Protein AF-A0A645IJE1-F1 (afdb_monomer)

Nearest PDB structures (foldseek):
  1ywu-assembly1_A  TM=2.546E-01  e=7.456E+00  Pseudomonas aeruginosa PAO1

Solvent-accessible surface area (backbone atoms only — not comparable to full-atom values): 4685 Å² total; per-residue (Å²): 131,82,50,69,49,76,44,68,49,96,88,68,48,78,44,63,30,38,50,76,51,73,50,78,54,97,96,40,43,35,37,36,33,20,77,45,100,85,53,88,69,69,44,58,29,36,58,43,71,49,99,80,77,44,82,41,78,42,73,58,80,50,67,73,57,41,50,56,52,50,52,53,62,76,72,107

Secondary structure (DSSP, 8-state):
--EEEEEE-TTS-EEEEEEEEEEEETTEEEEEEESSTT-S--EEEEEEE-TTS-EEEEE---HHHHHHHHHHHHH-

Organism: NCBI:txid1076179

pLDDT: mean 89.15, std 8.03, range [49.09, 95.94]

Radius of gyration: 12.69 Å; Cα contacts (8 Å, |Δi|>4): 115; chains: 1; bounding box: 26×32×34 Å

Mean predicted aligned error: 4.52 Å

InterPro domains:
  IPR009711 Uncharacterised protein family UPF0473 [PF06949] (10-73)

Foldseek 3Di:
DFDKDWDQDPVRDTQIWTWDDWDDDPNWIKTWIDSDPPDPDIFIWTWDQDPVRDTDTHGPPDPVVVVVVVVVVVVD

Structure (mmCIF, N/CA/C/O backbone):
data_AF-A0A645IJE1-F1
#
_entry.id   AF-A0A645IJE1-F1
#
loop_
_atom_site.group_PDB
_atom_site.id
_atom_site.type_symbol
_atom_site.label_atom_id
_atom_site.label_alt_id
_atom_site.label_comp_id
_atom_site.label_asym_id
_atom_site.label_entity_id
_atom_site.label_seq_id
_atom_site.pdbx_PDB_ins_code
_atom_site.Cartn_x
_atom_site.Cartn_y
_atom_site.Cartn_z
_atom_site.occupancy
_atom_site.B_iso_or_equiv
_atom_site.auth_seq_id
_atom_site.auth_comp_id
_atom_site.auth_asym_id
_atom_site.auth_atom_id
_atom_site.pdbx_PDB_model_num
ATOM 1 N N . MET A 1 1 ? -4.032 18.926 -7.834 1.00 49.09 1 MET A N 1
ATOM 2 C CA . MET A 1 1 ? -3.458 18.952 -6.479 1.00 49.09 1 MET A CA 1
ATOM 3 C C . MET A 1 1 ? -2.984 17.541 -6.300 1.00 49.09 1 MET A C 1
ATOM 5 O O . MET A 1 1 ? -3.812 16.660 -6.455 1.00 49.09 1 MET A O 1
ATOM 9 N N . GLU A 1 2 ? -1.680 17.341 -6.184 1.00 63.03 2 GLU A N 1
ATOM 10 C CA . GLU A 1 2 ? -1.162 16.054 -5.727 1.00 63.03 2 GLU A CA 1
ATOM 11 C C . GLU A 1 2 ? -1.446 16.007 -4.233 1.00 63.03 2 GLU A C 1
ATOM 13 O O . GLU A 1 2 ? -1.040 16.916 -3.495 1.00 63.03 2 GLU A O 1
ATOM 18 N N . ASP A 1 3 ? -2.251 15.035 -3.822 1.00 85.25 3 ASP A N 1
ATOM 19 C CA . ASP A 1 3 ? -2.528 14.819 -2.415 1.00 85.25 3 ASP A CA 1
ATOM 20 C C . ASP A 1 3 ? -1.302 14.132 -1.812 1.00 85.25 3 ASP A C 1
ATOM 22 O O . ASP A 1 3 ? -0.751 13.192 -2.380 1.0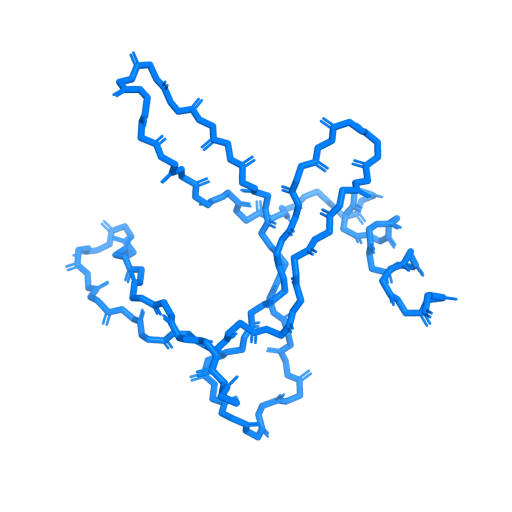0 85.25 3 ASP A O 1
ATOM 26 N N . LYS A 1 4 ? -0.816 14.659 -0.690 1.00 88.75 4 LYS A N 1
ATOM 27 C CA . LYS A 1 4 ? 0.354 14.119 0.002 1.00 88.75 4 LYS A CA 1
ATOM 28 C C . LYS A 1 4 ? -0.037 13.633 1.378 1.00 88.75 4 LYS A C 1
ATOM 30 O O . LYS A 1 4 ? -0.883 14.245 2.036 1.00 88.75 4 LYS A O 1
ATOM 35 N N . ILE A 1 5 ? 0.632 12.584 1.828 1.00 89.12 5 ILE A N 1
ATOM 36 C CA . ILE A 1 5 ? 0.470 12.025 3.163 1.00 89.12 5 ILE A CA 1
ATOM 37 C C . ILE A 1 5 ? 1.831 11.901 3.841 1.00 89.12 5 ILE A C 1
ATOM 39 O O . ILE A 1 5 ? 2.840 11.643 3.193 1.00 89.12 5 ILE A O 1
ATOM 43 N N . ILE A 1 6 ? 1.858 12.128 5.152 1.00 90.25 6 ILE A N 1
ATOM 44 C CA . ILE A 1 6 ? 3.034 11.876 5.982 1.00 90.25 6 ILE A CA 1
ATOM 45 C C . ILE A 1 6 ? 2.740 10.616 6.776 1.00 90.25 6 ILE A C 1
ATOM 47 O O . ILE A 1 6 ? 1.753 10.571 7.513 1.00 90.25 6 ILE A O 1
ATOM 51 N N . LEU A 1 7 ? 3.593 9.612 6.615 1.00 88.88 7 LEU A N 1
ATOM 52 C CA . LEU A 1 7 ? 3.525 8.366 7.362 1.00 88.88 7 LEU A CA 1
ATOM 53 C C . LEU A 1 7 ? 4.673 8.310 8.353 1.00 88.88 7 LEU A C 1
ATOM 55 O O . LEU A 1 7 ? 5.768 8.792 8.078 1.00 88.88 7 LEU A O 1
ATOM 59 N N . VAL A 1 8 ? 4.405 7.721 9.510 1.00 89.38 8 VAL A N 1
ATOM 60 C CA . VAL A 1 8 ? 5.428 7.450 10.513 1.00 89.38 8 VAL A CA 1
ATOM 61 C C . VAL A 1 8 ? 5.797 5.983 10.388 1.00 89.38 8 VAL A C 1
ATOM 63 O O . VAL A 1 8 ? 4.937 5.120 10.551 1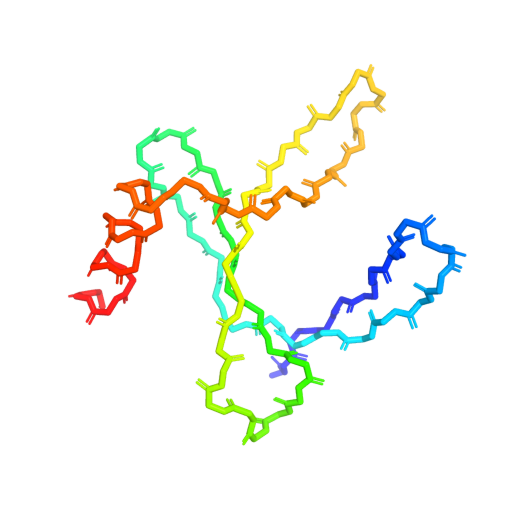.00 89.38 8 VAL A O 1
ATOM 66 N N . ASN A 1 9 ? 7.056 5.706 10.062 1.00 87.19 9 ASN A N 1
ATOM 67 C CA . ASN A 1 9 ? 7.548 4.335 9.962 1.00 87.19 9 ASN A CA 1
ATOM 68 C C . ASN A 1 9 ? 7.788 3.714 11.356 1.00 87.19 9 ASN A C 1
ATOM 70 O O . ASN A 1 9 ? 7.620 4.361 12.393 1.00 87.19 9 ASN A O 1
ATOM 74 N N . GLU A 1 10 ? 8.221 2.453 11.390 1.00 83.94 10 GLU A N 1
ATOM 75 C CA . GLU A 1 10 ? 8.480 1.721 12.640 1.00 83.94 10 GLU A CA 1
ATOM 76 C C . GLU A 1 10 ? 9.585 2.343 13.515 1.00 83.94 10 GLU A C 1
ATOM 78 O O . GLU A 1 10 ? 9.582 2.174 14.737 1.00 83.94 10 GLU A O 1
ATOM 83 N N . ASP A 1 11 ? 10.505 3.098 12.912 1.00 89.50 11 ASP A N 1
ATOM 84 C CA . ASP A 1 11 ? 11.577 3.814 13.611 1.00 89.50 11 ASP A CA 1
ATOM 85 C C . ASP A 1 11 ? 11.106 5.162 14.198 1.00 89.50 11 ASP A C 1
ATOM 87 O O . ASP A 1 11 ? 11.849 5.830 14.927 1.00 89.50 11 ASP A O 1
ATOM 91 N N . GLY A 1 12 ? 9.855 5.555 13.932 1.00 90.62 12 GLY A N 1
ATOM 92 C CA . GLY A 1 12 ? 9.284 6.832 14.353 1.00 90.62 12 GLY A CA 1
ATOM 93 C C . GLY A 1 12 ? 9.676 8.006 13.454 1.00 90.62 12 GLY A C 1
ATOM 94 O O . GLY A 1 12 ? 9.531 9.159 13.867 1.00 90.62 12 GLY A O 1
ATOM 95 N N . GLU A 1 13 ? 10.200 7.738 12.259 1.00 92.12 13 GLU A N 1
ATOM 96 C CA . GLU A 1 13 ? 10.565 8.758 11.281 1.00 92.12 13 GLU A CA 1
ATOM 97 C C . GLU A 1 13 ? 9.371 9.102 10.387 1.00 92.12 13 GLU A C 1
ATOM 99 O O . GLU A 1 13 ? 8.662 8.226 9.895 1.00 92.12 13 GLU A O 1
ATOM 104 N N . GLU A 1 14 ? 9.164 10.400 10.172 1.00 92.44 14 GLU A N 1
ATOM 105 C CA . GLU A 1 14 ? 8.164 10.917 9.242 1.00 92.44 14 GLU A CA 1
ATOM 106 C C . GLU A 1 14 ? 8.695 10.841 7.806 1.00 92.44 14 GLU A C 1
ATOM 108 O O . GLU A 1 14 ? 9.727 11.435 7.481 1.00 92.44 14 GLU A O 1
ATOM 113 N N . VAL A 1 15 ? 7.963 10.145 6.942 1.00 89.75 15 VAL A N 1
ATOM 114 C CA . VAL A 1 15 ? 8.248 10.012 5.513 1.00 89.75 15 VAL A CA 1
ATOM 115 C C . VAL A 1 15 ? 7.075 10.596 4.727 1.00 89.75 15 VAL A C 1
ATOM 117 O O . VAL A 1 15 ? 5.913 10.290 4.998 1.00 89.75 15 VAL A O 1
ATOM 120 N N . GLU A 1 16 ? 7.378 11.485 3.781 1.00 90.94 16 GLU A N 1
ATOM 121 C CA . GLU A 1 16 ? 6.388 12.110 2.899 1.00 90.94 16 GLU A CA 1
ATOM 122 C C . GLU A 1 16 ? 6.168 11.232 1.667 1.00 90.94 16 GLU A C 1
ATOM 124 O O . GLU A 1 16 ? 7.125 10.849 0.996 1.00 90.94 16 GLU A O 1
ATOM 129 N N . PHE A 1 17 ? 4.902 10.965 1.362 1.00 91.00 17 PHE A N 1
ATOM 130 C CA . PHE A 1 17 ? 4.471 10.225 0.187 1.00 91.00 17 PHE A CA 1
ATOM 131 C C . PHE A 1 17 ? 3.473 11.035 -0.633 1.00 91.00 17 PHE A C 1
ATOM 133 O O . PHE A 1 17 ? 2.685 11.829 -0.107 1.00 91.00 17 PHE A O 1
ATOM 140 N N . PHE A 1 18 ? 3.485 10.781 -1.932 1.00 90.81 18 PHE A N 1
ATOM 141 C CA . PHE A 1 18 ? 2.521 11.290 -2.893 1.00 90.81 18 PHE A CA 1
ATOM 142 C C . PHE A 1 18 ? 1.462 10.230 -3.130 1.00 90.81 18 PHE A C 1
ATOM 144 O O . PHE A 1 18 ? 1.799 9.078 -3.385 1.00 90.81 18 PHE A O 1
ATOM 151 N N . ILE A 1 19 ? 0.197 10.622 -3.032 1.00 90.88 19 ILE A N 1
ATOM 152 C CA . ILE A 1 19 ? -0.937 9.760 -3.336 1.00 90.88 19 ILE A CA 1
ATOM 153 C C . ILE A 1 19 ? -1.181 9.8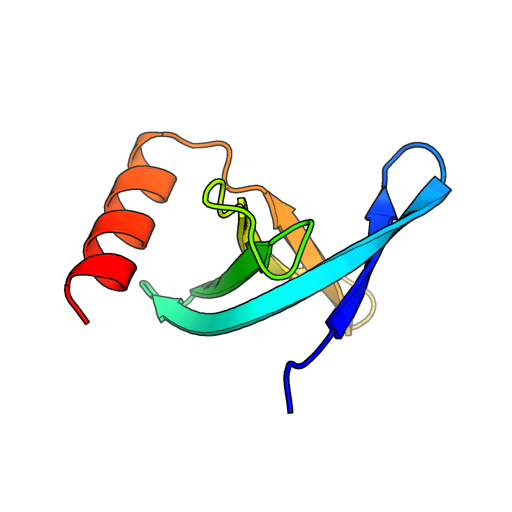24 -4.836 1.00 90.88 19 ILE A C 1
ATOM 155 O O . ILE A 1 19 ? -1.429 10.903 -5.379 1.00 90.88 19 ILE A O 1
ATOM 159 N N . ASP A 1 20 ? -1.138 8.663 -5.475 1.00 91.12 20 ASP A N 1
ATOM 160 C CA . ASP A 1 20 ? -1.525 8.514 -6.871 1.00 91.12 20 ASP A CA 1
ATOM 161 C C . ASP A 1 20 ? -3.028 8.264 -6.990 1.00 91.12 20 ASP A C 1
ATOM 163 O O . ASP A 1 20 ? -3.784 9.115 -7.463 1.00 91.12 20 ASP A O 1
ATOM 167 N N . GLU A 1 21 ? -3.472 7.126 -6.457 1.00 90.75 21 GLU A N 1
ATOM 168 C CA . GLU A 1 21 ? -4.867 6.716 -6.489 1.00 90.75 21 GLU A CA 1
ATOM 169 C C . GLU A 1 21 ? -5.238 5.876 -5.266 1.00 90.75 21 GLU A C 1
ATOM 171 O O . GLU A 1 21 ? -4.442 5.099 -4.734 1.00 90.75 21 GLU A O 1
ATOM 176 N N . GLN A 1 22 ? -6.489 6.033 -4.837 1.00 92.75 22 GLN A N 1
ATOM 177 C CA . GLN A 1 22 ? -7.139 5.209 -3.830 1.00 92.75 22 GLN A CA 1
ATOM 178 C C . GLN A 1 22 ? -8.326 4.493 -4.472 1.00 92.75 22 GLN A C 1
ATOM 180 O O . GLN A 1 22 ? -9.176 5.138 -5.091 1.00 92.75 22 GLN A O 1
ATOM 185 N N . PHE A 1 23 ? -8.423 3.178 -4.289 1.00 94.38 23 PHE A N 1
ATOM 186 C CA . PHE A 1 23 ? -9.471 2.374 -4.912 1.00 94.38 23 PHE A CA 1
ATOM 187 C C . PHE A 1 23 ? -9.905 1.193 -4.042 1.00 94.38 23 PHE A C 1
ATOM 189 O O . PHE A 1 23 ? -9.162 0.704 -3.194 1.00 94.38 23 PHE A O 1
ATOM 196 N N . GLU A 1 24 ? -11.131 0.725 -4.268 1.00 94.94 24 GLU A N 1
ATOM 197 C CA . GLU A 1 24 ? -11.674 -0.473 -3.624 1.00 94.94 24 GLU A CA 1
ATOM 198 C C . GLU A 1 24 ? -11.487 -1.698 -4.528 1.00 94.94 24 GLU A C 1
ATOM 200 O O . GLU A 1 24 ? -11.808 -1.658 -5.721 1.00 94.94 24 GLU A O 1
ATOM 205 N N . PHE A 1 25 ? -11.003 -2.800 -3.957 1.00 94.94 25 PHE A N 1
ATOM 206 C CA . PHE A 1 25 ? -10.835 -4.088 -4.630 1.00 94.94 25 PHE A CA 1
ATOM 207 C C . PHE A 1 25 ? -11.059 -5.238 -3.637 1.00 94.94 25 PHE A C 1
ATOM 209 O O . PHE A 1 25 ? -10.545 -5.201 -2.528 1.00 94.94 25 PHE A O 1
ATOM 216 N N . GLU A 1 26 ? -11.835 -6.261 -4.018 1.00 93.62 26 GLU A N 1
ATOM 217 C CA . GLU A 1 26 ? -12.151 -7.425 -3.156 1.00 93.62 26 GLU A CA 1
ATOM 218 C C . GLU A 1 26 ? -12.614 -7.049 -1.722 1.00 93.62 26 GLU A C 1
ATOM 220 O O . GLU A 1 26 ? -12.222 -7.686 -0.751 1.00 93.62 26 GLU A O 1
ATOM 225 N N . ASP A 1 27 ? -13.466 -6.020 -1.596 1.00 92.25 27 ASP A N 1
ATOM 226 C CA . ASP A 1 27 ? -13.970 -5.463 -0.321 1.00 92.25 27 ASP A CA 1
ATOM 227 C C . ASP A 1 27 ? -12.892 -4.834 0.593 1.00 92.25 27 ASP A C 1
ATOM 229 O O . ASP A 1 27 ? -13.174 -4.491 1.742 1.00 92.25 27 ASP A O 1
ATOM 233 N N . ASN A 1 28 ? -11.680 -4.627 0.076 1.00 94.44 28 ASN A N 1
ATOM 234 C CA . ASN A 1 28 ? -10.594 -3.912 0.738 1.00 94.44 28 ASN A CA 1
ATOM 235 C C . ASN A 1 28 ? -10.337 -2.563 0.054 1.00 94.44 28 ASN A C 1
ATOM 237 O O . ASN A 1 28 ? -10.567 -2.395 -1.146 1.00 94.44 28 ASN A O 1
ATOM 241 N N . LEU A 1 29 ? -9.821 -1.607 0.821 1.00 95.38 29 LEU A N 1
ATOM 242 C CA . LEU A 1 29 ? -9.442 -0.286 0.337 1.00 95.38 29 LEU A CA 1
ATOM 243 C C . LEU A 1 29 ? -7.922 -0.230 0.182 1.00 95.38 29 LEU A C 1
ATOM 245 O O . LEU A 1 29 ? -7.198 -0.515 1.132 1.00 95.38 29 LEU A O 1
ATOM 249 N N . TYR A 1 30 ? -7.443 0.139 -1.000 1.00 95.69 30 TYR A N 1
ATOM 250 C CA . TYR A 1 30 ? -6.021 0.223 -1.320 1.00 95.69 30 TYR A CA 1
ATOM 251 C C . TYR A 1 30 ? -5.634 1.640 -1.722 1.00 95.69 30 TYR A C 1
ATOM 253 O O . TYR A 1 30 ? -6.473 2.429 -2.166 1.00 95.69 30 TYR A O 1
ATOM 261 N N . VAL A 1 31 ? -4.351 1.952 -1.571 1.00 94.19 31 VAL A N 1
ATOM 262 C CA . VAL A 1 31 ? -3.750 3.204 -2.020 1.00 94.19 31 VAL A CA 1
ATOM 263 C C . VAL A 1 31 ? -2.382 2.943 -2.642 1.00 94.19 31 VAL A C 1
ATOM 265 O O . VAL A 1 31 ? -1.590 2.153 -2.121 1.00 94.19 31 VAL A O 1
ATOM 268 N N . VAL A 1 32 ? -2.124 3.616 -3.760 1.00 93.06 32 VAL A N 1
ATOM 269 C CA . VAL A 1 32 ? -0.834 3.620 -4.453 1.00 93.06 32 VAL A CA 1
ATOM 270 C C . VAL A 1 32 ? -0.099 4.908 -4.106 1.00 93.06 32 VAL A C 1
ATOM 272 O O . VAL A 1 32 ? -0.658 6.003 -4.230 1.00 93.06 32 VAL A O 1
ATOM 275 N N . LEU A 1 33 ? 1.137 4.765 -3.629 1.00 92.50 33 LEU A N 1
ATOM 276 C CA . LEU A 1 33 ? 1.963 5.855 -3.121 1.00 92.50 33 LEU A CA 1
ATOM 277 C C . LEU A 1 33 ? 3.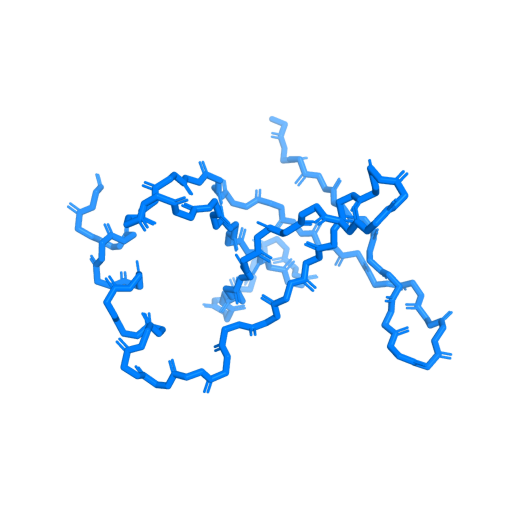325 5.913 -3.818 1.00 92.50 33 LEU A C 1
ATOM 279 O O . LEU A 1 33 ? 3.898 4.879 -4.147 1.00 92.50 33 LEU A O 1
ATOM 283 N N . TYR A 1 34 ? 3.891 7.113 -3.934 1.00 91.31 34 TYR A N 1
ATOM 284 C CA . TYR A 1 34 ? 5.269 7.334 -4.388 1.00 91.31 34 TYR A CA 1
ATOM 285 C C . TYR A 1 34 ? 6.082 8.090 -3.336 1.00 91.31 34 TYR A C 1
ATOM 287 O O . TYR A 1 34 ? 5.581 9.032 -2.723 1.00 91.31 34 TYR A O 1
ATOM 295 N N . GLU A 1 35 ? 7.359 7.741 -3.152 1.00 85.88 35 GLU A N 1
ATOM 296 C CA . GLU A 1 35 ? 8.274 8.511 -2.286 1.00 85.88 35 GLU A CA 1
ATOM 297 C C . GLU A 1 35 ? 8.640 9.884 -2.884 1.00 85.88 35 GLU A C 1
ATOM 299 O O . GLU A 1 35 ? 9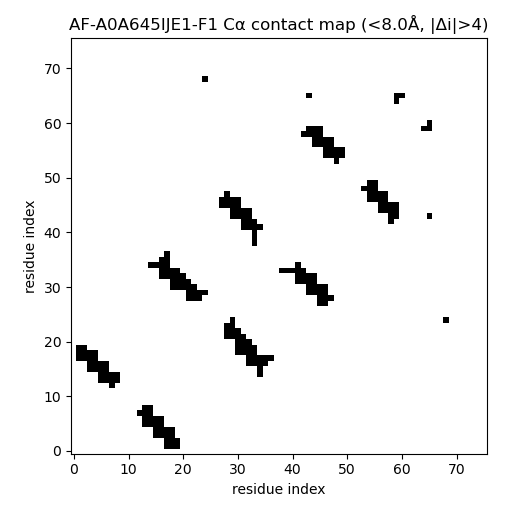.052 10.799 -2.167 1.00 85.88 35 GLU A O 1
ATOM 304 N N . LYS A 1 36 ? 8.544 10.041 -4.212 1.00 81.12 36 LYS A N 1
ATOM 305 C CA . LYS A 1 36 ? 8.855 11.281 -4.944 1.00 81.12 36 LYS A CA 1
ATOM 306 C C . LYS A 1 36 ? 7.905 11.458 -6.129 1.00 81.12 36 LYS A C 1
ATOM 308 O O . LYS A 1 36 ? 7.473 10.475 -6.710 1.00 81.12 36 LYS A O 1
ATOM 313 N N . GLU A 1 37 ? 7.664 12.707 -6.538 1.00 70.19 37 GLU A N 1
ATOM 314 C CA . GLU A 1 37 ? 6.778 13.057 -7.675 1.00 70.19 37 GLU A CA 1
ATOM 315 C C . GLU A 1 37 ? 7.160 12.375 -9.002 1.00 70.19 37 GLU A C 1
ATOM 317 O O . GLU A 1 37 ? 6.299 12.141 -9.840 1.00 70.19 37 GLU A O 1
ATOM 322 N N . GLU A 1 38 ? 8.446 12.080 -9.213 1.00 70.38 38 GLU A N 1
ATOM 323 C CA . GLU A 1 38 ? 8.969 11.471 -10.448 1.00 70.38 38 GLU A CA 1
ATOM 324 C C . GLU A 1 38 ? 9.515 10.049 -10.216 1.00 70.38 38 GLU A C 1
ATOM 326 O O . GLU A 1 38 ? 10.394 9.605 -10.956 1.00 70.38 38 GLU A O 1
ATOM 331 N N . ASP A 1 39 ? 9.077 9.365 -9.153 1.00 73.62 39 ASP A N 1
ATOM 332 C CA . ASP A 1 39 ? 9.499 7.985 -8.896 1.00 73.62 39 ASP A CA 1
ATOM 333 C C . ASP A 1 39 ? 8.679 6.992 -9.731 1.00 73.62 39 ASP A C 1
ATOM 335 O O . ASP A 1 39 ? 7.455 7.081 -9.786 1.00 73.62 39 ASP A O 1
ATOM 339 N N . ASP A 1 40 ? 9.358 6.038 -10.370 1.00 73.56 40 ASP A N 1
ATOM 340 C CA . ASP A 1 40 ? 8.696 4.948 -11.100 1.00 73.56 40 ASP A CA 1
ATOM 341 C C . ASP A 1 40 ? 8.325 3.790 -10.148 1.00 73.56 40 ASP A C 1
ATOM 343 O O . ASP A 1 40 ? 7.497 2.940 -10.490 1.00 73.56 40 ASP A O 1
ATOM 347 N N . ASP A 1 41 ? 8.925 3.757 -8.953 1.00 82.88 41 ASP A N 1
ATOM 348 C CA . ASP A 1 41 ? 8.706 2.715 -7.953 1.00 82.88 41 ASP A CA 1
ATOM 349 C C . ASP A 1 41 ? 7.500 3.077 -7.067 1.00 82.88 41 ASP A C 1
ATOM 351 O O . ASP A 1 41 ? 7.613 3.742 -6.035 1.00 82.88 41 ASP A O 1
ATOM 355 N N . ALA A 1 42 ? 6.318 2.637 -7.505 1.00 86.81 42 ALA A N 1
ATOM 356 C CA . ALA A 1 42 ? 5.078 2.754 -6.746 1.00 86.81 42 ALA A CA 1
ATOM 357 C C . ALA A 1 42 ? 5.028 1.740 -5.593 1.00 86.81 42 ALA A C 1
ATOM 359 O O . ALA A 1 42 ? 5.357 0.563 -5.766 1.00 86.81 42 ALA A O 1
ATOM 360 N N . LEU A 1 43 ? 4.538 2.175 -4.436 1.00 91.00 43 LEU A N 1
ATOM 361 C CA . LEU A 1 43 ? 4.263 1.333 -3.278 1.00 91.00 43 LEU A CA 1
ATOM 362 C C . LEU A 1 43 ? 2.759 1.104 -3.141 1.00 91.00 43 LEU A C 1
ATOM 364 O O . LEU A 1 43 ? 1.962 2.030 -3.298 1.00 91.00 43 LEU A O 1
ATOM 368 N N . LEU A 1 44 ? 2.377 -0.127 -2.808 1.00 93.88 44 LEU A N 1
ATOM 369 C CA . LEU A 1 44 ? 0.986 -0.521 -2.625 1.00 93.88 44 LEU A CA 1
ATOM 370 C C . LEU A 1 44 ? 0.699 -0.790 -1.147 1.00 93.88 44 LEU A C 1
ATOM 372 O O . LEU A 1 44 ? 1.303 -1.672 -0.534 1.00 93.88 44 LEU A O 1
ATOM 376 N N . PHE A 1 45 ? -0.289 -0.079 -0.612 1.00 94.88 45 PHE A N 1
ATOM 377 C CA . PHE A 1 45 ? -0.760 -0.257 0.757 1.00 94.88 45 PHE A CA 1
ATOM 378 C C . PHE A 1 45 ? -2.253 -0.564 0.793 1.00 94.88 45 PHE A C 1
ATOM 380 O O . PHE A 1 45 ? -3.035 -0.061 -0.016 1.00 94.88 45 PHE A O 1
ATOM 387 N N . ARG A 1 46 ? -2.655 -1.352 1.786 1.00 95.56 46 ARG A N 1
ATOM 388 C CA . ARG A 1 46 ? -4.044 -1.568 2.183 1.00 95.56 46 ARG A CA 1
ATOM 389 C C . ARG A 1 46 ? -4.378 -0.660 3.361 1.00 95.56 46 ARG A C 1
ATOM 391 O O . ARG A 1 46 ? -3.615 -0.576 4.318 1.00 95.56 46 ARG A O 1
ATOM 398 N N . ILE A 1 47 ? -5.520 0.007 3.291 1.00 94.12 47 ILE A N 1
ATOM 399 C CA . ILE A 1 47 ? -6.050 0.836 4.370 1.00 94.12 47 ILE A CA 1
ATOM 400 C C . ILE A 1 47 ? -6.900 -0.051 5.276 1.00 94.12 47 ILE A C 1
ATOM 402 O O . ILE A 1 47 ? -7.886 -0.640 4.830 1.00 94.12 47 ILE A O 1
ATOM 406 N N . GLU A 1 48 ? -6.530 -0.121 6.550 1.00 93.31 48 GLU A N 1
ATOM 407 C CA . GLU A 1 48 ? -7.308 -0.780 7.599 1.00 93.31 48 GLU A CA 1
ATOM 408 C C . GLU A 1 48 ? -7.671 0.216 8.700 1.00 93.31 48 GLU A C 1
ATOM 410 O O . GLU A 1 48 ? -6.939 1.164 8.965 1.00 93.31 48 GLU A O 1
ATOM 415 N N . GLU A 1 49 ? -8.813 0.006 9.344 1.00 89.88 49 GLU A N 1
ATOM 416 C CA . GLU A 1 49 ? -9.218 0.749 10.536 1.00 89.88 49 GLU A CA 1
ATOM 417 C C . GLU A 1 49 ? -8.888 -0.096 11.767 1.00 89.88 49 GLU A C 1
ATOM 41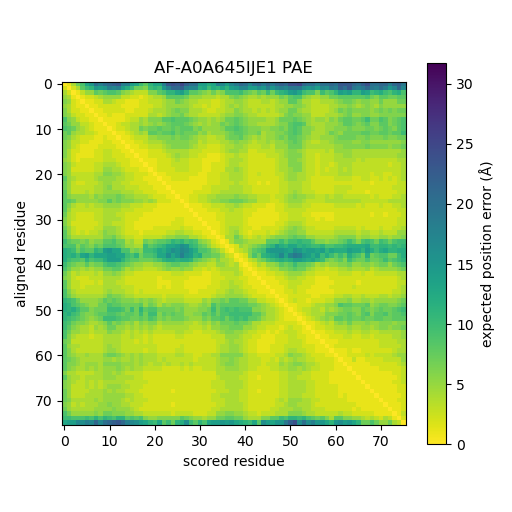9 O O . GLU A 1 49 ? -9.243 -1.278 11.831 1.00 89.88 49 GLU A O 1
ATOM 424 N N . ASP A 1 50 ? -8.164 0.486 12.720 1.00 86.12 50 ASP A N 1
ATOM 425 C CA . ASP A 1 50 ? -7.770 -0.204 13.942 1.00 86.12 50 ASP A CA 1
ATOM 426 C C . ASP A 1 50 ? -8.862 -0.166 15.031 1.00 86.12 50 ASP A C 1
ATOM 428 O O . ASP A 1 50 ? -9.974 0.324 14.842 1.00 86.12 50 ASP A O 1
ATOM 432 N N . GLU A 1 51 ? -8.556 -0.712 16.211 1.00 89.31 51 GLU A N 1
ATOM 433 C CA . GLU A 1 51 ? -9.502 -0.769 17.336 1.00 89.31 51 GLU A CA 1
ATOM 434 C C . GLU A 1 51 ? -9.892 0.611 17.913 1.00 89.31 51 GLU A C 1
ATOM 436 O O . GLU A 1 51 ? -10.807 0.682 18.740 1.00 89.31 51 GLU A O 1
ATOM 441 N N . ASN A 1 52 ? -9.204 1.688 17.522 1.00 89.69 52 ASN A N 1
ATOM 442 C CA . ASN A 1 52 ? -9.427 3.060 17.981 1.00 89.69 52 ASN A CA 1
ATOM 443 C C . ASN A 1 52 ? -10.068 3.955 16.906 1.00 89.69 52 ASN A C 1
ATOM 445 O O . ASN A 1 52 ? -10.080 5.176 17.083 1.00 89.69 52 ASN A O 1
ATOM 449 N N . ASP A 1 53 ? -10.600 3.369 15.828 1.00 86.19 53 ASP A N 1
ATOM 450 C CA . ASP A 1 53 ? -11.111 4.083 14.650 1.00 86.19 53 ASP A CA 1
ATOM 451 C C . ASP A 1 53 ? -10.010 4.921 13.942 1.00 86.19 53 ASP A C 1
ATOM 453 O O . ASP A 1 53 ? -10.292 5.924 13.273 1.00 86.19 53 ASP A O 1
ATOM 457 N N . GLU A 1 54 ? -8.730 4.551 14.106 1.00 86.12 54 GLU A N 1
ATOM 458 C CA . GLU A 1 54 ? -7.603 5.177 13.407 1.00 86.12 54 GLU A CA 1
ATOM 459 C C . GLU A 1 54 ? -7.265 4.387 12.135 1.00 86.12 54 GLU A C 1
ATOM 461 O O . GLU A 1 54 ? -7.149 3.162 12.143 1.00 86.12 54 GLU A O 1
ATOM 466 N N . MET A 1 55 ? -7.098 5.097 11.015 1.00 85.62 55 MET A N 1
ATOM 467 C CA . MET A 1 55 ? -6.691 4.481 9.751 1.00 85.62 55 MET A CA 1
ATOM 468 C C . MET A 1 55 ? -5.197 4.160 9.774 1.00 85.62 55 MET A C 1
ATOM 470 O O . MET A 1 55 ? -4.368 5.046 9.990 1.00 85.62 55 MET A O 1
ATOM 474 N N . GLN A 1 56 ? -4.861 2.911 9.481 1.00 90.75 56 GLN A N 1
ATOM 475 C CA . GLN A 1 56 ? -3.505 2.413 9.319 1.00 90.75 56 GLN A CA 1
ATOM 476 C C . GLN A 1 56 ? -3.278 1.958 7.878 1.00 90.75 56 GLN A C 1
ATOM 478 O O . GLN A 1 56 ? -4.185 1.465 7.206 1.00 90.75 56 GLN A O 1
ATOM 483 N N . LEU A 1 57 ? -2.047 2.133 7.404 1.00 91.81 57 LEU A N 1
ATOM 484 C CA . LEU A 1 57 ? -1.602 1.629 6.112 1.00 91.81 57 LEU A CA 1
ATOM 485 C C . LEU A 1 57 ? -0.748 0.391 6.333 1.00 91.81 57 LEU A C 1
ATOM 487 O O . LEU A 1 57 ? 0.265 0.447 7.027 1.00 91.81 57 LEU A O 1
ATOM 491 N N . ILE A 1 58 ? -1.169 -0.713 5.730 1.00 92.44 58 ILE A N 1
ATOM 492 C CA . ILE A 1 58 ? -0.505 -2.008 5.804 1.00 92.44 58 ILE A CA 1
ATOM 493 C C . ILE A 1 58 ? 0.097 -2.301 4.436 1.00 92.44 58 ILE A C 1
ATOM 495 O O . ILE A 1 58 ? -0.625 -2.331 3.439 1.00 92.44 58 ILE A O 1
ATOM 499 N N . GLU A 1 59 ? 1.414 -2.484 4.376 1.00 92.12 59 GLU A N 1
ATOM 500 C CA . GLU A 1 59 ? 2.093 -2.844 3.130 1.00 92.12 59 GLU A CA 1
ATOM 501 C C . GLU A 1 59 ? 1.595 -4.209 2.639 1.00 92.12 59 GLU A C 1
ATOM 503 O O . GLU A 1 59 ? 1.407 -5.144 3.424 1.00 92.12 59 GLU A O 1
ATOM 508 N N . VAL A 1 60 ? 1.342 -4.323 1.334 1.00 94.44 60 VAL A N 1
ATOM 509 C CA . VAL A 1 60 ? 0.907 -5.589 0.736 1.00 94.44 60 VAL A CA 1
ATOM 510 C C . VAL A 1 60 ? 2.133 -6.470 0.489 1.00 94.44 60 VAL A C 1
ATOM 512 O O . VAL A 1 60 ? 2.736 -6.430 -0.578 1.00 94.44 60 VAL A O 1
ATOM 515 N N . GLU A 1 61 ? 2.503 -7.269 1.492 1.00 92.00 61 GLU A N 1
ATOM 516 C CA . GLU A 1 61 ? 3.660 -8.181 1.428 1.00 92.00 61 GLU A CA 1
ATOM 517 C C . GLU A 1 61 ? 3.370 -9.516 0.708 1.00 92.00 61 GLU A C 1
ATOM 519 O O . GLU A 1 61 ? 4.297 -10.241 0.342 1.00 92.00 61 GLU A O 1
ATOM 524 N N . ASP A 1 62 ? 2.097 -9.892 0.540 1.00 94.69 62 ASP A N 1
ATOM 525 C CA . ASP A 1 62 ? 1.714 -11.148 -0.117 1.00 94.69 62 ASP A CA 1
ATOM 526 C C . ASP A 1 62 ? 1.792 -11.004 -1.646 1.00 94.69 62 ASP A C 1
ATOM 528 O O . ASP A 1 62 ? 1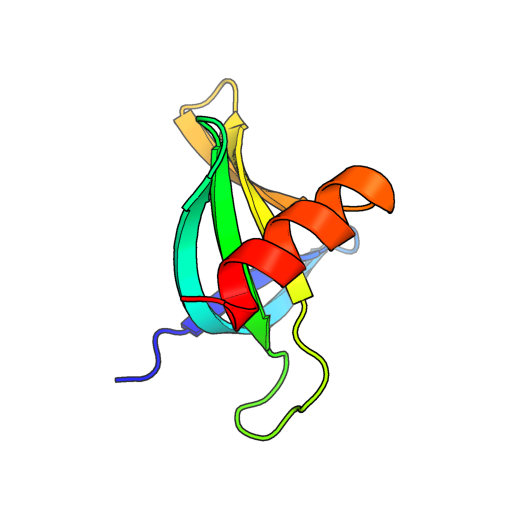.023 -10.257 -2.249 1.00 94.69 62 ASP A O 1
ATOM 532 N N . ASP A 1 63 ? 2.702 -11.750 -2.283 1.00 94.44 63 ASP A N 1
ATOM 533 C CA . ASP A 1 63 ? 2.942 -11.708 -3.734 1.00 94.44 63 ASP A CA 1
ATOM 534 C C . ASP A 1 63 ? 1.675 -11.971 -4.579 1.00 94.44 63 ASP A C 1
ATOM 536 O O . ASP A 1 63 ? 1.498 -11.373 -5.649 1.00 94.44 63 ASP A O 1
ATOM 540 N N . ASP A 1 64 ? 0.795 -12.882 -4.141 1.00 95.94 64 ASP A N 1
ATOM 541 C CA . ASP A 1 64 ? -0.427 -13.238 -4.872 1.00 95.94 64 ASP A CA 1
ATOM 542 C C . ASP A 1 64 ? -1.499 -12.148 -4.716 1.00 95.94 64 ASP A C 1
ATOM 544 O O . ASP A 1 64 ? -2.283 -11.905 -5.642 1.00 95.94 64 ASP A O 1
ATOM 548 N N . GLU A 1 65 ? -1.573 -11.498 -3.554 1.00 95.19 65 GLU A N 1
ATOM 549 C CA . GLU A 1 65 ? -2.401 -10.306 -3.351 1.00 95.19 65 GLU A CA 1
ATOM 550 C C . GLU A 1 65 ? -1.876 -9.131 -4.172 1.00 95.19 65 GLU A C 1
ATOM 552 O O . GLU A 1 65 ? -2.617 -8.598 -5.000 1.00 95.19 65 GLU A O 1
ATOM 557 N N . PHE A 1 66 ? -0.595 -8.797 -4.008 1.00 94.31 66 PHE A N 1
ATOM 558 C CA . PHE A 1 66 ? 0.067 -7.694 -4.693 1.00 94.31 66 PHE A CA 1
ATOM 559 C C . PHE A 1 66 ? -0.179 -7.778 -6.192 1.00 94.31 66 PHE A C 1
ATOM 561 O O . PHE A 1 66 ? -0.698 -6.843 -6.795 1.00 94.31 66 PHE A O 1
ATOM 568 N N . LYS A 1 67 ? 0.087 -8.943 -6.791 1.00 95.00 67 LYS A N 1
ATOM 569 C CA . LYS A 1 67 ? -0.112 -9.141 -8.224 1.00 95.00 67 LYS A CA 1
ATOM 570 C C . LYS A 1 67 ? -1.552 -8.876 -8.661 1.00 95.00 67 LYS A C 1
ATOM 572 O O . LYS A 1 67 ? -1.756 -8.213 -9.670 1.00 95.00 67 LYS A O 1
ATOM 577 N N . ARG A 1 68 ? -2.549 -9.393 -7.937 1.00 95.19 68 ARG A N 1
ATOM 578 C CA . ARG A 1 68 ? -3.964 -9.214 -8.309 1.00 95.19 68 ARG A CA 1
ATOM 579 C C . ARG A 1 68 ? -4.387 -7.752 -8.232 1.00 95.19 68 ARG A C 1
ATOM 581 O O . ARG A 1 68 ? -5.095 -7.281 -9.118 1.00 95.19 68 ARG A O 1
ATOM 588 N N . VAL A 1 69 ? -3.942 -7.052 -7.194 1.00 95.38 69 VAL A N 1
ATOM 589 C CA . VAL A 1 69 ? -4.250 -5.636 -6.981 1.00 95.38 69 VAL A CA 1
ATOM 590 C C . VAL A 1 69 ? -3.530 -4.764 -8.013 1.00 95.38 69 VAL A C 1
ATOM 592 O O . VAL A 1 69 ? -4.153 -3.885 -8.603 1.00 95.38 69 VAL A O 1
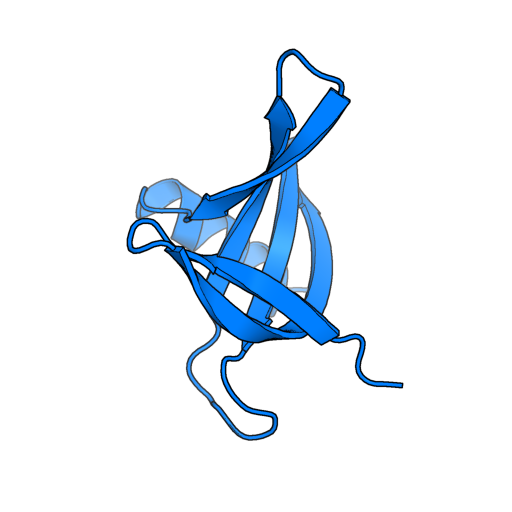ATOM 595 N N . SER A 1 70 ? -2.254 -5.040 -8.298 1.00 92.94 70 SER A N 1
ATOM 596 C CA . SER A 1 70 ? -1.500 -4.361 -9.356 1.00 92.94 70 SER 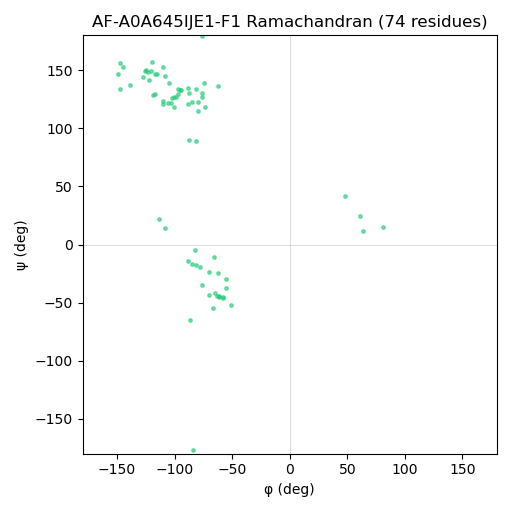A CA 1
ATOM 597 C C . SER A 1 70 ? -2.110 -4.592 -10.736 1.00 92.94 70 SER A C 1
ATOM 599 O O . SER A 1 70 ? -2.256 -3.637 -11.492 1.00 92.94 70 SER A O 1
ATOM 601 N N . ASP A 1 71 ? -2.490 -5.831 -11.064 1.00 94.56 71 ASP A N 1
ATOM 602 C CA . ASP A 1 71 ? -3.156 -6.148 -12.332 1.00 94.56 71 ASP A CA 1
ATOM 603 C C . ASP A 1 71 ? -4.456 -5.332 -12.459 1.00 94.56 71 ASP A C 1
ATOM 605 O O . ASP A 1 71 ? -4.683 -4.704 -13.489 1.00 94.56 71 ASP A O 1
ATOM 609 N N . TYR A 1 72 ? -5.272 -5.256 -11.398 1.00 94.62 72 TYR A N 1
ATOM 610 C CA . TYR A 1 72 ? -6.478 -4.420 -11.384 1.00 94.62 72 TYR A CA 1
ATOM 611 C C . TYR A 1 72 ? -6.171 -2.929 -11.576 1.00 94.62 72 TYR A C 1
ATOM 613 O O . TYR A 1 72 ? -6.846 -2.271 -12.363 1.00 94.62 72 TYR A O 1
ATOM 621 N N . TYR A 1 73 ? -5.154 -2.406 -10.887 1.00 92.62 73 TYR A N 1
ATOM 622 C CA . TYR A 1 73 ? -4.745 -1.004 -10.982 1.00 92.62 73 TYR A CA 1
ATOM 623 C C . TYR A 1 73 ? -4.262 -0.632 -12.396 1.00 92.62 73 TYR A C 1
ATOM 625 O O . TYR A 1 73 ? -4.687 0.384 -12.930 1.00 92.62 73 TYR A O 1
ATOM 633 N N . PHE A 1 74 ? -3.441 -1.466 -13.047 1.00 89.75 74 PHE A N 1
ATOM 634 C CA . PHE A 1 74 ? -2.943 -1.186 -14.404 1.00 89.75 74 PHE A CA 1
ATOM 635 C C . PHE A 1 74 ? -3.961 -1.459 -15.524 1.00 89.75 74 PHE A C 1
ATOM 637 O O . PHE A 1 74 ? -3.763 -1.005 -16.655 1.00 89.75 74 PHE A O 1
ATOM 644 N N . GLU A 1 75 ? -4.999 -2.254 -15.257 1.00 90.31 75 GLU A N 1
ATOM 645 C CA . GLU A 1 75 ? -6.062 -2.552 -16.224 1.00 90.31 75 GLU A CA 1
ATOM 646 C C . GLU A 1 75 ? -7.224 -1.542 -16.201 1.00 90.31 75 GLU A C 1
ATOM 648 O O . GLU A 1 75 ? -8.025 -1.541 -17.146 1.00 90.31 75 GLU A O 1
ATOM 653 N N . ASN A 1 76 ? -7.319 -0.706 -15.161 1.00 72.19 76 ASN A N 1
ATOM 654 C CA . ASN A 1 76 ? -8.311 0.373 -15.036 1.00 72.19 76 ASN A CA 1
ATOM 655 C C . ASN A 1 76 ? -7.848 1.671 -15.717 1.00 72.19 76 ASN A C 1
ATOM 657 O O . ASN A 1 76 ? -8.731 2.384 -16.257 1.00 72.19 76 ASN A O 1
#

Sequence (76 aa):
MEDKIILVNEDGEEVEFFIDEQFEFEDNLYVVLYEKEEDDDALLFRIEEDENDEMQLIEVEDDDEFKRVSDYYFEN